Protein AF-A0A2H0YM28-F1 (afdb_monomer_lite)

Sequence (80 aa):
MKRKVGTLLEEDVLRKAKRRAVDEGRPLSDLIQDALESYLSTRAVDPAKSDAAYQLYCERPIKLTSAKLKAVMEEDAWDL

Foldseek 3Di:
DDDDDDDDDDPVVVVVLVVVCVVVVHDSVVSVVVVVCVVVVPDPCPVVNVVVVCCVPCVPPHPADPVRVVVVVPDDPPPD

Secondary structure (DSSP, 8-state):
----------HHHHHHHHHHHHHTTS-HHHHHHHHHHHHHH-----HHHHHHHHHHHHTTTS---HHHHHHHHHS-TT--

Radius of gyration: 18.6 Å; chains: 1; bounding box: 33×30×48 Å

pLDDT: mean 82.98, std 13.09, range [52.78, 97.75]

Structure (mmCIF, N/CA/C/O backbone):
data_AF-A0A2H0YM28-F1
#
_entry.id   AF-A0A2H0YM28-F1
#
loop_
_atom_site.group_PDB
_atom_site.id
_atom_site.type_symbol
_atom_site.label_atom_id
_atom_site.label_alt_id
_atom_site.label_comp_id
_atom_site.label_asym_id
_atom_site.label_entity_id
_atom_site.label_seq_id
_atom_site.pdbx_PDB_ins_code
_atom_site.Cartn_x
_atom_site.Cartn_y
_atom_site.Cartn_z
_atom_site.occupancy
_atom_site.B_iso_or_equiv
_atom_site.auth_seq_id
_atom_site.auth_comp_id
_atom_site.auth_asym_id
_atom_site.auth_atom_id
_atom_site.pdbx_PDB_model_num
ATOM 1 N N . MET A 1 1 ? 9.744 -5.996 15.478 1.00 84.69 1 MET A N 1
ATOM 2 C CA . MET A 1 1 ? 9.024 -5.137 16.451 1.00 84.69 1 MET A CA 1
ATOM 3 C C . MET A 1 1 ? 8.476 -3.916 15.724 1.00 84.69 1 MET A C 1
ATOM 5 O O . MET A 1 1 ? 9.221 -3.345 14.937 1.00 84.69 1 MET A O 1
ATOM 9 N N . LYS A 1 2 ? 7.208 -3.532 15.944 1.00 87.31 2 LYS A N 1
ATOM 10 C CA . LYS A 1 2 ? 6.575 -2.380 15.266 1.00 87.31 2 LYS A CA 1
ATOM 11 C C . LYS A 1 2 ? 6.931 -1.066 15.986 1.00 87.31 2 LYS A C 1
ATOM 13 O O . LYS A 1 2 ? 6.967 -1.037 17.214 1.00 87.31 2 LYS A O 1
ATOM 18 N N . ARG A 1 3 ? 7.188 0.015 15.237 1.00 93.00 3 ARG A N 1
ATOM 19 C CA . ARG A 1 3 ? 7.380 1.379 15.770 1.00 93.00 3 ARG A CA 1
ATOM 20 C C . ARG A 1 3 ? 6.243 2.277 15.291 1.00 93.00 3 ARG A C 1
ATOM 22 O O . ARG A 1 3 ? 5.872 2.217 14.124 1.00 93.00 3 ARG A O 1
ATOM 29 N N . LYS A 1 4 ? 5.691 3.104 16.182 1.00 91.81 4 LYS A N 1
ATOM 30 C CA . LYS A 1 4 ? 4.652 4.077 15.820 1.00 91.81 4 LYS A CA 1
ATOM 31 C C . LYS A 1 4 ? 5.299 5.263 15.107 1.00 91.81 4 LYS A C 1
ATOM 33 O O . LYS A 1 4 ? 6.234 5.854 15.639 1.00 91.81 4 LYS A O 1
ATOM 38 N N . VAL A 1 5 ? 4.777 5.611 13.937 1.00 90.44 5 VAL A N 1
ATOM 39 C CA . VAL A 1 5 ? 5.210 6.764 13.141 1.00 90.44 5 VAL A CA 1
ATOM 40 C C . VAL A 1 5 ? 3.996 7.666 12.930 1.00 90.44 5 VAL A C 1
ATOM 42 O O . VAL A 1 5 ? 2.925 7.179 12.573 1.00 90.44 5 VAL A O 1
ATOM 45 N N . GLY A 1 6 ? 4.138 8.962 13.209 1.00 92.75 6 GLY A N 1
ATOM 46 C CA . GLY A 1 6 ? 3.151 9.971 12.824 1.00 92.75 6 GLY A CA 1
ATOM 47 C C . GLY A 1 6 ? 3.456 10.460 11.413 1.00 92.75 6 GLY A C 1
ATOM 48 O O . GLY A 1 6 ? 4.612 10.738 11.110 1.00 92.75 6 GLY A O 1
ATOM 49 N N . THR A 1 7 ? 2.444 10.545 10.554 1.00 92.62 7 THR A N 1
ATOM 50 C CA . THR A 1 7 ? 2.584 11.049 9.183 1.00 92.62 7 THR A CA 1
ATOM 51 C C . THR A 1 7 ? 1.340 11.830 8.777 1.00 92.62 7 THR A C 1
ATOM 53 O O . THR A 1 7 ? 0.294 11.712 9.421 1.00 92.62 7 THR A O 1
ATOM 56 N N . LEU A 1 8 ? 1.459 12.612 7.710 1.00 95.31 8 LEU A N 1
ATOM 57 C CA . LEU A 1 8 ? 0.346 13.284 7.054 1.00 95.31 8 LEU A CA 1
ATOM 58 C C . LEU A 1 8 ? -0.018 12.512 5.785 1.00 95.31 8 LEU A C 1
ATOM 60 O O . LEU A 1 8 ? 0.856 12.080 5.035 1.00 95.31 8 LEU A O 1
ATOM 64 N N . LEU A 1 9 ? -1.314 12.319 5.576 1.00 94.19 9 LEU A N 1
ATOM 65 C CA . LEU A 1 9 ? -1.891 11.670 4.406 1.00 94.19 9 LEU A CA 1
ATOM 66 C C . LEU A 1 9 ? -3.119 12.470 3.998 1.00 94.19 9 LEU A C 1
ATOM 68 O O . LEU A 1 9 ? -3.876 12.909 4.864 1.00 94.19 9 LEU A O 1
ATOM 72 N N . GLU A 1 10 ? -3.328 12.600 2.694 1.00 97.75 10 GLU A N 1
ATOM 73 C CA . GLU A 1 10 ? -4.558 13.174 2.160 1.00 97.75 10 GLU A CA 1
ATOM 74 C C . GLU A 1 10 ? -5.780 12.397 2.662 1.00 97.75 10 GLU A C 1
ATOM 76 O O . GLU A 1 10 ? -5.778 11.158 2.714 1.00 97.75 10 GLU A O 1
ATOM 81 N N . GLU A 1 11 ? -6.841 13.121 3.017 1.00 96.75 11 GLU A N 1
ATOM 82 C CA . GLU A 1 11 ? -8.040 12.535 3.623 1.00 96.75 11 GLU A CA 1
ATOM 83 C C . GLU A 1 11 ? -8.677 11.479 2.711 1.00 96.75 11 GLU A C 1
ATOM 85 O O . GLU A 1 11 ? -9.035 10.384 3.158 1.00 96.75 11 GLU A O 1
ATOM 90 N N . ASP A 1 12 ? -8.741 11.760 1.410 1.00 97.00 12 ASP A N 1
ATOM 91 C CA . ASP A 1 12 ? -9.285 10.830 0.424 1.00 97.00 12 ASP A CA 1
ATOM 92 C C . ASP A 1 12 ? -8.468 9.542 0.301 1.00 97.00 12 ASP A C 1
ATOM 94 O O . ASP A 1 12 ? -9.034 8.459 0.118 1.00 97.00 12 ASP A O 1
ATOM 98 N N . VAL A 1 13 ? -7.144 9.630 0.442 1.00 95.31 13 VAL A N 1
ATOM 99 C CA . VAL A 1 13 ? -6.262 8.456 0.431 1.00 95.31 13 VAL A CA 1
ATOM 100 C C . VAL A 1 13 ? -6.515 7.615 1.677 1.00 95.31 13 VAL A C 1
ATOM 102 O O . VAL A 1 13 ? -6.709 6.401 1.576 1.00 95.31 13 VAL A O 1
ATOM 105 N N . LEU A 1 14 ? -6.609 8.254 2.847 1.00 96.25 14 LEU A N 1
ATOM 106 C CA . LEU A 1 14 ? -6.912 7.565 4.099 1.00 96.25 14 LEU A CA 1
ATOM 107 C C . LEU A 1 14 ? -8.285 6.876 4.054 1.00 96.25 14 LEU A C 1
ATOM 109 O O . LEU A 1 14 ? -8.425 5.741 4.519 1.00 96.25 14 LEU A O 1
ATOM 113 N N . ARG A 1 15 ? -9.296 7.531 3.474 1.00 96.81 15 ARG A N 1
ATOM 114 C CA . ARG A 1 15 ? -10.644 6.973 3.301 1.00 96.81 15 ARG A CA 1
ATOM 115 C C . ARG A 1 15 ? -10.632 5.727 2.416 1.00 96.81 15 ARG A C 1
ATOM 117 O O . ARG A 1 15 ? -11.218 4.712 2.797 1.00 96.81 15 ARG A O 1
ATOM 124 N N . LYS A 1 16 ? -9.936 5.775 1.275 1.00 97.00 16 LYS A N 1
ATOM 125 C CA . LYS A 1 16 ? -9.775 4.622 0.372 1.00 97.00 16 LYS A CA 1
ATOM 126 C C . LYS A 1 16 ? -9.052 3.462 1.062 1.00 97.00 16 LYS A C 1
ATOM 128 O O . LYS A 1 16 ? -9.528 2.331 0.995 1.00 97.00 16 LYS A O 1
ATOM 133 N N . ALA A 1 17 ? -7.968 3.746 1.785 1.00 95.88 17 ALA A N 1
ATOM 134 C CA . ALA A 1 17 ? -7.202 2.729 2.503 1.00 95.88 17 ALA A CA 1
ATOM 135 C C . ALA A 1 17 ? -8.027 2.050 3.610 1.00 95.88 17 ALA A C 1
ATOM 137 O O . ALA A 1 17 ? -8.000 0.828 3.740 1.00 95.88 17 ALA A O 1
ATOM 138 N N . LYS A 1 18 ? -8.817 2.819 4.374 1.00 9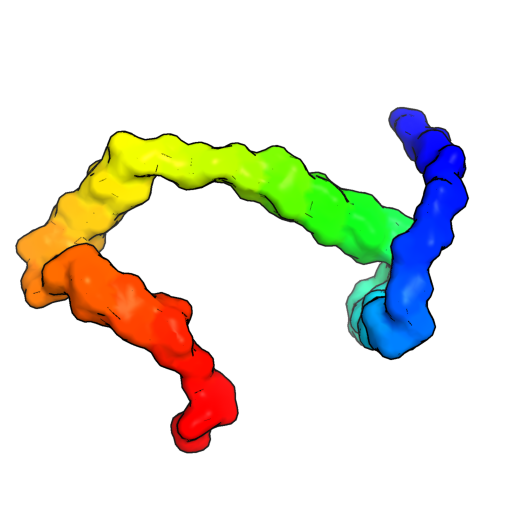5.62 18 LYS A N 1
ATOM 139 C CA . LYS A 1 18 ? -9.728 2.274 5.396 1.00 95.62 18 LYS A CA 1
ATOM 140 C C . LYS A 1 18 ? -10.783 1.356 4.796 1.00 95.62 18 LYS A C 1
ATOM 142 O O . LYS A 1 18 ? -10.996 0.272 5.325 1.00 95.62 18 LYS A O 1
ATOM 147 N N . ARG A 1 19 ? -11.426 1.780 3.702 1.00 97.44 19 ARG A N 1
ATOM 148 C CA . ARG A 1 19 ? -12.421 0.953 3.010 1.00 97.44 19 ARG A CA 1
ATOM 149 C C . ARG A 1 19 ? -11.800 -0.366 2.564 1.00 97.44 19 ARG A C 1
ATOM 151 O O . ARG A 1 19 ? -12.334 -1.417 2.887 1.00 97.44 19 ARG A O 1
ATOM 158 N N . ARG A 1 20 ? -10.618 -0.304 1.944 1.00 96.56 20 ARG A N 1
ATOM 159 C CA . ARG A 1 20 ? -9.906 -1.503 1.508 1.00 96.56 20 ARG A CA 1
ATOM 160 C C . ARG A 1 20 ? -9.547 -2.439 2.661 1.00 96.56 20 ARG A C 1
ATOM 162 O O . ARG A 1 20 ? -9.734 -3.640 2.541 1.00 96.56 20 ARG A O 1
ATOM 169 N N . ALA A 1 21 ? -9.082 -1.895 3.783 1.00 96.75 21 ALA A N 1
ATOM 170 C CA . ALA A 1 21 ? -8.767 -2.687 4.968 1.00 96.75 21 ALA A CA 1
ATOM 171 C C . ALA A 1 21 ? -10.003 -3.426 5.521 1.00 96.75 21 ALA A C 1
ATOM 173 O O . ALA A 1 21 ? -9.894 -4.579 5.932 1.00 96.75 21 ALA A O 1
ATOM 174 N N . VAL A 1 22 ? -11.180 -2.786 5.488 1.00 97.31 22 VAL A N 1
ATOM 175 C CA . VAL A 1 22 ? -12.458 -3.413 5.868 1.00 97.31 22 VAL A CA 1
ATOM 176 C C . VAL A 1 22 ? -12.851 -4.509 4.880 1.00 97.31 22 VAL A C 1
ATOM 178 O O . VAL A 1 22 ? -13.179 -5.608 5.320 1.00 97.31 22 VAL A O 1
ATOM 181 N N . ASP A 1 23 ? -12.773 -4.235 3.576 1.00 97.00 23 ASP A N 1
ATOM 182 C CA . ASP A 1 23 ? -13.106 -5.205 2.523 1.00 97.00 23 ASP A CA 1
ATOM 183 C C . ASP A 1 23 ? -12.213 -6.463 2.608 1.00 97.00 23 ASP A C 1
ATOM 185 O O . ASP A 1 23 ? -12.673 -7.576 2.368 1.00 97.00 23 ASP A O 1
ATOM 189 N N . GLU A 1 24 ? -10.948 -6.297 3.008 1.00 95.88 24 GLU A N 1
ATOM 190 C CA . GLU A 1 24 ? -9.975 -7.382 3.212 1.00 95.88 24 GLU A CA 1
ATOM 191 C C . GLU A 1 24 ? -10.015 -7.997 4.625 1.00 95.88 24 GLU A C 1
ATOM 193 O O . GLU A 1 24 ? -9.255 -8.920 4.920 1.00 95.88 24 GLU A O 1
ATOM 198 N N . GLY A 1 25 ? -10.872 -7.494 5.521 1.00 97.00 25 GLY A N 1
ATOM 199 C CA . GLY A 1 25 ? -11.015 -8.010 6.884 1.00 97.00 25 GLY A CA 1
ATOM 200 C C . GLY A 1 25 ? -9.750 -7.886 7.742 1.00 97.00 25 GLY A C 1
ATOM 201 O O . GLY A 1 25 ? -9.525 -8.719 8.622 1.00 97.00 25 GLY A O 1
ATOM 202 N N . ARG A 1 26 ? -8.909 -6.870 7.500 1.00 97.31 26 ARG A N 1
ATOM 203 C CA . ARG A 1 26 ? -7.604 -6.713 8.164 1.00 97.31 26 ARG A CA 1
ATOM 204 C C . ARG A 1 26 ? -7.366 -5.308 8.733 1.00 97.31 26 ARG A C 1
ATOM 206 O O . ARG A 1 26 ? -7.995 -4.342 8.304 1.00 97.31 26 ARG A O 1
ATOM 213 N N . PRO A 1 27 ? -6.438 -5.141 9.694 1.00 97.06 27 PRO A N 1
ATOM 214 C CA . PRO A 1 27 ? -6.107 -3.826 10.238 1.00 97.06 27 PRO A CA 1
A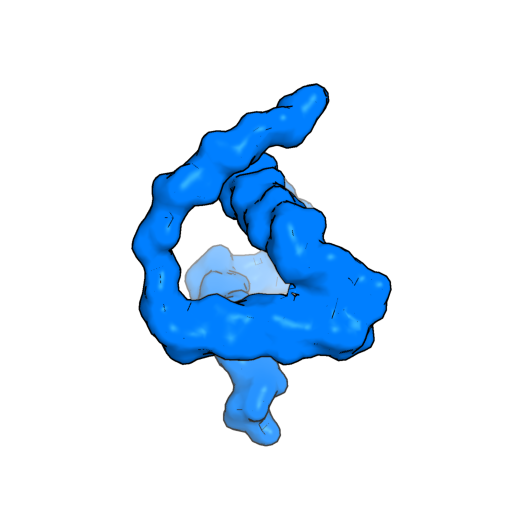TOM 215 C C . PRO A 1 27 ? -5.479 -2.890 9.195 1.00 97.06 27 PRO A C 1
ATOM 217 O O . PRO A 1 27 ? -4.582 -3.284 8.450 1.00 97.06 27 PRO A O 1
ATOM 220 N N . LEU A 1 28 ? -5.855 -1.605 9.227 1.00 95.12 28 LEU A N 1
ATOM 221 C CA . LEU A 1 28 ? -5.261 -0.563 8.372 1.00 95.12 28 LEU A CA 1
ATOM 222 C C . LEU A 1 28 ? -3.731 -0.489 8.507 1.00 95.12 28 LEU A C 1
ATOM 224 O O . LEU A 1 28 ? -3.039 -0.237 7.526 1.00 95.12 28 LEU A O 1
ATOM 228 N N . SER A 1 29 ? -3.194 -0.716 9.710 1.00 94.69 29 SER A N 1
ATOM 229 C CA . SER A 1 29 ? -1.746 -0.714 9.942 1.00 94.69 29 SER A CA 1
ATOM 230 C C . SER A 1 29 ? -1.018 -1.774 9.128 1.00 94.69 29 SER A C 1
ATOM 232 O O . SER A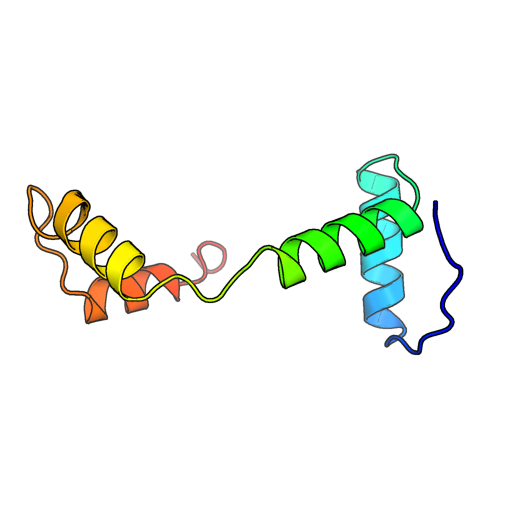 1 29 ? 0.111 -1.538 8.716 1.00 94.69 29 SER A O 1
ATOM 234 N N . ASP A 1 30 ? -1.650 -2.928 8.919 1.00 96.00 30 ASP A N 1
ATOM 235 C CA . ASP A 1 30 ? -1.035 -4.025 8.182 1.00 96.00 30 ASP A CA 1
ATOM 236 C C . ASP A 1 30 ? -1.125 -3.759 6.676 1.00 96.00 30 ASP A C 1
ATOM 238 O O . ASP A 1 30 ? -0.150 -3.969 5.972 1.00 96.00 30 ASP A O 1
ATOM 242 N N . LEU A 1 31 ? -2.227 -3.169 6.197 1.00 96.19 31 LEU A N 1
ATOM 243 C CA . LEU A 1 31 ? -2.325 -2.692 4.813 1.00 96.19 31 LEU A CA 1
ATOM 244 C C . LEU A 1 31 ? -1.253 -1.637 4.494 1.00 96.19 31 LEU A C 1
ATOM 246 O O . LEU A 1 31 ? -0.599 -1.710 3.457 1.00 96.19 31 LEU A O 1
ATOM 250 N N . ILE A 1 32 ? -1.052 -0.657 5.382 1.00 94.62 32 ILE A N 1
ATOM 251 C CA . ILE A 1 32 ? -0.022 0.379 5.201 1.00 94.62 32 ILE A CA 1
ATOM 252 C C . ILE A 1 32 ? 1.382 -0.238 5.237 1.00 94.62 32 ILE A C 1
ATOM 254 O O . ILE A 1 32 ? 2.234 0.151 4.440 1.00 94.62 32 ILE A O 1
ATOM 258 N N . GLN A 1 33 ? 1.622 -1.190 6.143 1.00 94.38 33 GLN A N 1
ATOM 259 C CA . GLN A 1 33 ? 2.896 -1.902 6.229 1.00 94.38 33 GLN A CA 1
ATOM 260 C C . GLN A 1 33 ? 3.191 -2.650 4.926 1.00 94.38 33 GLN A C 1
ATOM 262 O O . GLN A 1 33 ? 4.255 -2.440 4.352 1.00 94.38 33 GLN A O 1
ATOM 267 N N . ASP A 1 34 ? 2.246 -3.446 4.429 1.00 94.19 34 ASP A N 1
ATOM 268 C CA . ASP A 1 34 ? 2.414 -4.221 3.198 1.00 94.19 34 ASP A CA 1
ATOM 269 C C . ASP A 1 34 ? 2.635 -3.313 1.984 1.00 94.19 34 ASP A C 1
ATOM 271 O O . ASP A 1 34 ? 3.483 -3.597 1.143 1.00 94.19 34 ASP A O 1
ATOM 275 N N . ALA A 1 35 ? 1.921 -2.185 1.900 1.00 93.31 35 ALA A N 1
ATOM 276 C CA . ALA A 1 35 ? 2.120 -1.211 0.830 1.00 93.31 35 ALA A CA 1
ATOM 277 C C . ALA A 1 35 ? 3.533 -0.601 0.866 1.00 93.31 35 ALA A C 1
ATOM 279 O O . ALA A 1 35 ? 4.179 -0.472 -0.175 1.00 93.31 35 ALA A O 1
ATOM 280 N N . LEU A 1 36 ? 4.034 -0.260 2.059 1.00 92.75 36 LEU A N 1
ATOM 281 C CA . LEU A 1 36 ? 5.399 0.241 2.242 1.00 92.75 36 LEU A CA 1
ATOM 282 C C . LEU A 1 36 ? 6.442 -0.834 1.923 1.00 92.75 36 LEU A C 1
ATOM 284 O O . LEU A 1 36 ? 7.422 -0.545 1.243 1.00 92.75 36 LEU A O 1
ATOM 288 N N . GLU A 1 37 ? 6.235 -2.070 2.370 1.00 93.12 37 GLU A N 1
ATOM 289 C CA . GLU A 1 37 ? 7.112 -3.196 2.051 1.00 93.12 37 GLU A CA 1
ATOM 290 C C . GLU A 1 37 ? 7.121 -3.484 0.553 1.00 93.12 37 GLU A C 1
ATOM 292 O O . GLU A 1 37 ? 8.192 -3.647 -0.021 1.00 93.12 37 GLU A O 1
ATOM 297 N N . SER A 1 38 ? 5.966 -3.472 -0.111 1.00 91.25 38 SER A N 1
ATOM 298 C CA . SER A 1 38 ? 5.869 -3.627 -1.562 1.00 91.25 38 SER A CA 1
ATOM 299 C C . SER A 1 38 ? 6.619 -2.507 -2.279 1.00 91.25 38 SER A C 1
ATOM 301 O O . SER A 1 38 ? 7.433 -2.780 -3.156 1.00 91.25 38 SER A O 1
ATOM 303 N N . TYR A 1 39 ? 6.413 -1.251 -1.882 1.00 87.75 39 TYR A N 1
ATOM 304 C CA . TYR A 1 39 ? 7.108 -0.111 -2.476 1.00 87.75 39 TYR A CA 1
ATOM 305 C C . TYR A 1 39 ? 8.633 -0.212 -2.311 1.00 87.75 39 TYR A C 1
ATOM 307 O O . TYR A 1 39 ? 9.377 -0.029 -3.270 1.00 87.75 39 TYR A O 1
ATOM 315 N N . LEU A 1 40 ? 9.110 -0.569 -1.114 1.00 86.50 40 LEU A N 1
ATOM 316 C CA . LEU A 1 40 ? 10.541 -0.674 -0.807 1.00 86.50 40 LEU A CA 1
ATOM 317 C C . LEU A 1 40 ? 11.195 -1.947 -1.370 1.00 86.50 40 LEU A C 1
ATOM 319 O O . LEU A 1 40 ? 12.381 -1.938 -1.699 1.00 86.50 40 LEU A O 1
ATOM 323 N N . SER A 1 41 ? 10.441 -3.042 -1.472 1.00 82.06 41 SER A N 1
ATOM 324 C CA . SER A 1 41 ? 10.884 -4.309 -2.073 1.00 82.06 41 SER A CA 1
ATOM 325 C C . SER A 1 41 ? 10.907 -4.259 -3.595 1.00 82.06 41 SER A C 1
ATOM 327 O O . SER A 1 41 ? 11.617 -5.058 -4.211 1.00 82.06 41 SER A O 1
ATOM 329 N N . THR A 1 42 ? 10.226 -3.275 -4.193 1.00 67.31 42 THR A N 1
ATOM 330 C CA . THR A 1 42 ? 10.392 -2.892 -5.597 1.00 67.31 42 THR A CA 1
ATOM 331 C C . THR A 1 42 ? 11.751 -2.200 -5.751 1.00 67.31 42 THR A C 1
ATOM 333 O O . THR A 1 42 ? 11.875 -1.019 -6.061 1.00 67.31 42 THR A O 1
ATOM 336 N N . ARG A 1 43 ? 12.819 -2.957 -5.481 1.00 57.22 43 ARG A N 1
ATOM 337 C CA . ARG A 1 43 ? 14.183 -2.647 -5.886 1.00 57.22 43 ARG A CA 1
ATOM 338 C C . ARG A 1 43 ? 14.109 -2.352 -7.377 1.00 57.22 43 ARG A C 1
ATOM 340 O O . ARG A 1 43 ? 13.526 -3.161 -8.098 1.00 57.22 43 ARG A O 1
ATOM 347 N N . ALA A 1 44 ? 14.665 -1.208 -7.794 1.00 56.47 44 ALA A N 1
ATOM 348 C CA . ALA A 1 44 ? 14.803 -0.823 -9.196 1.00 56.47 44 ALA A CA 1
ATOM 349 C C . ALA A 1 44 ? 15.053 -2.086 -10.013 1.00 56.47 44 ALA A C 1
ATOM 351 O O . ALA A 1 44 ? 16.028 -2.790 -9.725 1.00 56.47 44 ALA A O 1
ATOM 352 N N . VAL A 1 45 ? 14.107 -2.433 -10.897 1.00 58.78 45 VAL A N 1
ATOM 353 C CA . VAL A 1 45 ? 14.229 -3.643 -11.702 1.00 58.78 45 VAL A CA 1
ATOM 354 C C . VAL A 1 45 ? 15.592 -3.539 -12.348 1.00 58.78 45 VAL A C 1
ATOM 356 O O . VAL A 1 45 ? 15.851 -2.562 -13.048 1.00 58.78 45 VAL A O 1
ATOM 359 N N . ASP A 1 46 ? 16.489 -4.458 -11.985 1.00 61.78 46 ASP A N 1
ATOM 360 C CA . ASP A 1 46 ? 17.833 -4.474 -12.534 1.00 61.78 46 ASP A CA 1
ATOM 361 C C . ASP A 1 46 ? 17.646 -4.443 -14.051 1.00 61.78 46 ASP A C 1
ATOM 363 O O . ASP A 1 46 ? 17.016 -5.371 -14.570 1.00 61.78 46 ASP A O 1
ATOM 367 N N . PRO A 1 47 ? 18.077 -3.377 -14.750 1.00 63.56 47 PRO A N 1
ATOM 368 C CA . PRO A 1 47 ? 17.811 -3.242 -16.175 1.00 63.56 47 PRO A CA 1
ATOM 369 C C . PRO A 1 47 ? 18.252 -4.495 -16.936 1.00 63.56 47 PRO A C 1
ATOM 371 O O . PRO A 1 47 ? 17.547 -4.951 -17.828 1.00 63.56 47 PRO A O 1
ATOM 374 N N . ALA A 1 48 ? 19.320 -5.156 -16.470 1.00 67.75 48 ALA A N 1
ATOM 375 C CA . ALA A 1 48 ? 19.794 -6.415 -17.029 1.00 67.75 48 ALA A CA 1
ATOM 376 C C . ALA A 1 48 ? 18.797 -7.581 -16.868 1.00 67.75 48 ALA A C 1
ATOM 378 O O . ALA A 1 48 ? 18.698 -8.437 -17.746 1.00 67.75 48 ALA A O 1
ATOM 379 N N . LYS A 1 49 ? 18.035 -7.632 -15.768 1.00 69.25 49 LYS A N 1
ATOM 380 C CA . LYS A 1 49 ? 16.978 -8.637 -15.562 1.00 69.25 49 LYS A CA 1
ATOM 381 C C . LYS A 1 49 ? 15.724 -8.326 -16.375 1.00 69.25 49 LYS A C 1
ATOM 383 O O . LYS A 1 49 ? 15.108 -9.264 -16.878 1.00 69.25 49 LYS A O 1
ATOM 388 N N . SER A 1 50 ? 15.367 -7.049 -16.522 1.00 67.56 50 SER A N 1
ATOM 389 C CA . SER A 1 50 ? 14.293 -6.621 -17.432 1.00 67.56 50 SER A CA 1
ATOM 390 C C . SER A 1 50 ? 14.610 -7.000 -18.873 1.00 67.56 50 SER A C 1
ATOM 392 O O . SER A 1 50 ? 13.769 -7.590 -19.547 1.00 67.56 50 SER A O 1
ATOM 394 N N . ASP A 1 51 ? 15.835 -6.720 -19.319 1.00 74.25 51 ASP A N 1
ATOM 395 C CA . ASP A 1 51 ? 16.289 -7.017 -20.676 1.00 74.25 51 ASP A CA 1
ATOM 396 C C . ASP A 1 51 ? 16.330 -8.529 -20.926 1.00 74.25 51 ASP A C 1
ATOM 398 O O . ASP A 1 51 ? 15.848 -8.997 -21.957 1.00 74.25 51 ASP A O 1
ATOM 402 N N . ALA A 1 52 ? 16.809 -9.318 -19.957 1.00 76.94 52 ALA A N 1
ATOM 403 C CA . ALA A 1 52 ? 16.798 -10.778 -20.050 1.00 76.94 52 ALA A CA 1
ATOM 404 C C . ALA A 1 52 ? 15.372 -11.356 -20.131 1.00 76.94 52 ALA A C 1
ATOM 406 O O . ALA A 1 52 ? 15.118 -12.278 -20.908 1.00 76.94 52 ALA A O 1
ATOM 407 N N . ALA A 1 53 ? 14.424 -10.814 -19.359 1.00 75.25 53 ALA A N 1
ATOM 408 C CA . ALA A 1 53 ? 13.021 -11.216 -19.439 1.00 75.25 53 ALA A CA 1
ATOM 409 C C . ALA A 1 53 ? 12.394 -10.810 -20.784 1.00 75.25 53 ALA A C 1
ATOM 411 O O . ALA A 1 53 ? 11.698 -11.611 -21.408 1.00 75.25 53 ALA A O 1
ATOM 412 N N . TYR A 1 54 ? 12.683 -9.603 -21.272 1.00 77.19 54 TYR A N 1
ATOM 413 C CA . TYR A 1 54 ? 12.243 -9.146 -22.588 1.00 77.19 54 TYR A CA 1
ATOM 414 C C . TYR A 1 54 ? 12.764 -10.062 -23.708 1.00 77.19 54 TYR A C 1
ATOM 416 O O . TYR A 1 54 ? 11.976 -10.508 -24.541 1.00 77.19 54 TYR A O 1
ATOM 424 N N . GLN A 1 55 ? 14.050 -10.425 -23.692 1.00 78.19 55 GLN A N 1
ATOM 425 C CA . GLN A 1 55 ? 14.627 -11.362 -24.664 1.00 78.19 55 GLN A CA 1
ATOM 426 C C . GLN A 1 55 ? 13.954 -12.740 -24.603 1.00 78.19 55 GLN A C 1
ATOM 428 O O . GLN A 1 55 ? 13.613 -13.315 -25.637 1.00 78.19 55 GLN A O 1
ATOM 433 N N . LEU A 1 56 ? 13.705 -13.259 -23.398 1.00 78.81 56 LEU A N 1
ATOM 434 C CA . LEU A 1 56 ? 13.098 -14.578 -23.213 1.00 78.81 56 LEU A CA 1
ATOM 435 C C . LEU A 1 56 ? 11.650 -14.649 -23.723 1.00 78.81 56 LEU A C 1
ATOM 437 O O . LEU A 1 56 ? 11.271 -15.653 -24.322 1.00 78.81 56 LEU A O 1
ATOM 441 N N . TYR A 1 57 ? 10.843 -13.613 -23.478 1.00 74.38 57 TYR A N 1
ATOM 442 C CA . TYR A 1 57 ? 9.397 -13.655 -23.732 1.00 74.38 57 TYR A CA 1
ATOM 443 C C . TYR A 1 57 ? 8.959 -12.936 -25.017 1.00 74.38 57 TYR A C 1
ATOM 445 O O . TYR A 1 57 ? 7.962 -13.329 -25.624 1.00 74.38 57 TYR A O 1
ATOM 453 N N . CYS A 1 58 ? 9.675 -11.888 -25.437 1.00 74.62 58 CYS A N 1
ATOM 454 C CA . CYS A 1 58 ? 9.238 -10.969 -26.498 1.00 74.62 58 CYS A CA 1
ATOM 455 C C . CYS A 1 58 ? 10.0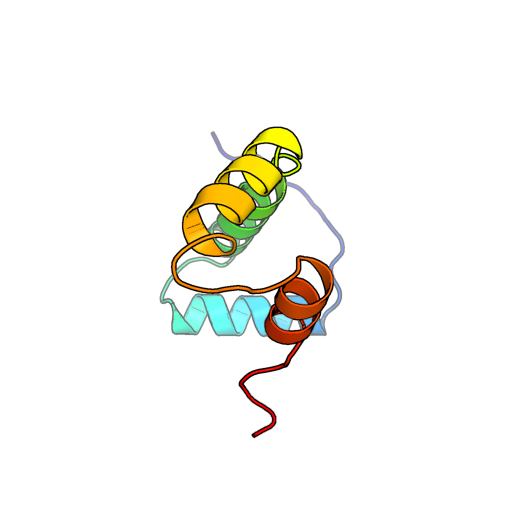76 -11.023 -27.781 1.00 74.62 58 CYS A C 1
ATOM 457 O O . CYS A 1 58 ? 9.707 -10.358 -28.752 1.00 74.62 58 CYS A O 1
ATOM 459 N N . GLU A 1 59 ? 11.174 -11.788 -27.814 1.00 69.75 59 GLU A N 1
ATOM 460 C CA . GLU A 1 59 ? 11.927 -12.019 -29.055 1.00 69.75 59 GLU A CA 1
ATOM 461 C C . GLU A 1 59 ? 11.522 -13.316 -29.769 1.00 69.75 59 GLU A C 1
ATOM 463 O O . GLU A 1 59 ? 11.605 -13.377 -31.003 1.00 69.75 59 GLU A O 1
ATOM 468 N N . ARG A 1 60 ? 11.085 -14.358 -29.037 1.00 69.94 60 ARG A N 1
ATOM 469 C CA . ARG A 1 60 ? 10.599 -15.635 -29.601 1.00 69.94 60 ARG A CA 1
ATOM 470 C C . ARG A 1 60 ? 9.582 -16.307 -28.666 1.00 69.94 60 ARG A C 1
ATOM 472 O O . ARG A 1 60 ? 9.885 -16.452 -27.490 1.00 69.94 60 ARG A O 1
ATOM 479 N N . PRO A 1 61 ? 8.425 -16.804 -29.148 1.00 63.56 61 PRO A N 1
ATOM 480 C CA . PRO A 1 61 ? 7.883 -16.750 -30.513 1.00 63.56 61 PRO A CA 1
ATOM 481 C C . PRO A 1 61 ? 7.172 -15.426 -30.849 1.00 63.56 61 PRO A C 1
ATOM 483 O O . PRO A 1 61 ? 6.874 -15.164 -32.013 1.00 63.56 61 PRO A O 1
ATOM 486 N N . ILE A 1 62 ? 6.898 -14.598 -29.843 1.00 71.81 62 ILE A N 1
ATOM 487 C CA . ILE A 1 62 ? 6.309 -13.269 -29.999 1.00 71.81 62 ILE A CA 1
ATOM 488 C C . ILE A 1 62 ? 7.419 -12.343 -30.509 1.00 71.81 62 ILE A C 1
ATOM 490 O O . ILE A 1 62 ? 8.527 -12.413 -30.002 1.00 71.81 62 ILE A O 1
ATOM 494 N N . LYS A 1 63 ? 7.155 -11.523 -31.533 1.00 74.69 63 LYS A N 1
ATOM 495 C CA . LYS A 1 63 ? 8.086 -10.489 -32.028 1.00 74.69 63 LYS A CA 1
ATOM 496 C C . LYS A 1 63 ? 7.575 -9.116 -31.605 1.00 74.69 63 LYS A C 1
ATOM 498 O O . LYS A 1 63 ? 7.045 -8.366 -32.430 1.00 74.69 63 LYS A O 1
ATOM 503 N N . LEU A 1 64 ? 7.668 -8.812 -30.316 1.00 78.75 64 LEU A N 1
ATOM 504 C CA . LEU A 1 64 ? 7.201 -7.541 -29.771 1.00 78.75 64 LEU A CA 1
ATOM 505 C C . LEU A 1 64 ? 8.405 -6.666 -29.455 1.00 78.75 64 LEU A C 1
ATOM 507 O O . LEU A 1 64 ? 9.278 -7.066 -28.698 1.00 78.75 64 LEU A O 1
ATOM 511 N N . THR A 1 65 ? 8.458 -5.471 -30.040 1.00 81.12 65 THR A N 1
ATOM 512 C CA . THR A 1 65 ? 9.511 -4.512 -29.700 1.00 81.12 65 THR A CA 1
ATOM 513 C C . THR A 1 65 ? 9.276 -3.949 -28.299 1.00 81.12 65 THR A C 1
ATOM 515 O O . THR A 1 65 ? 8.130 -3.791 -27.886 1.00 81.12 65 THR A O 1
ATOM 518 N N . SER A 1 66 ? 10.340 -3.570 -27.588 1.00 76.31 66 SER A N 1
ATOM 519 C CA . SER A 1 66 ? 10.248 -2.979 -26.240 1.00 76.31 66 SER A CA 1
ATOM 520 C C . SER A 1 66 ? 9.301 -1.770 -26.195 1.00 76.31 66 SER A C 1
ATOM 522 O O . SER A 1 66 ? 8.467 -1.660 -25.301 1.00 76.31 66 SER A O 1
ATOM 524 N N . ALA A 1 67 ? 9.319 -0.929 -27.236 1.00 80.31 67 ALA A N 1
ATOM 525 C CA . ALA A 1 67 ? 8.389 0.193 -27.368 1.00 80.31 67 ALA A CA 1
ATOM 526 C C . ALA A 1 67 ? 6.912 -0.239 -27.458 1.00 80.31 67 ALA A C 1
ATOM 528 O O . ALA A 1 67 ? 6.050 0.406 -26.870 1.00 80.31 67 ALA A O 1
ATOM 529 N N . LYS A 1 68 ? 6.611 -1.334 -28.169 1.00 79.94 68 LYS A N 1
ATOM 530 C CA . LYS A 1 68 ? 5.245 -1.869 -28.266 1.00 79.94 6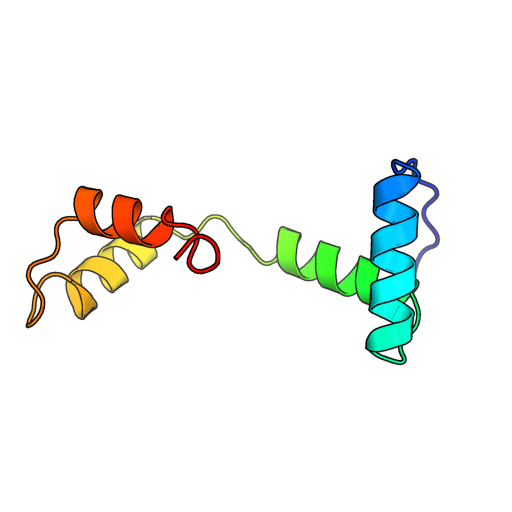8 LYS A CA 1
ATOM 531 C C . LYS A 1 68 ? 4.818 -2.578 -26.984 1.00 79.94 68 LYS A C 1
ATOM 533 O O . LYS A 1 68 ? 3.666 -2.453 -26.597 1.00 79.94 68 LYS A O 1
ATOM 538 N N . LEU A 1 69 ? 5.736 -3.286 -26.322 1.00 81.56 69 LEU A N 1
ATOM 539 C CA . LEU A 1 69 ? 5.481 -3.872 -25.006 1.00 81.56 69 LEU A CA 1
ATOM 540 C C . LEU A 1 69 ? 5.097 -2.787 -24.002 1.00 81.56 69 LEU A C 1
ATOM 542 O O . LEU A 1 69 ? 4.093 -2.925 -23.316 1.00 81.56 69 LEU A O 1
ATOM 546 N N . LYS A 1 70 ? 5.858 -1.691 -23.969 1.00 80.81 70 LYS A N 1
ATOM 547 C CA . LYS A 1 70 ? 5.561 -0.548 -23.111 1.00 80.81 70 LYS A CA 1
ATOM 548 C C . LYS A 1 70 ? 4.172 0.032 -23.393 1.00 80.81 70 LYS A C 1
ATOM 550 O O . LYS A 1 70 ? 3.425 0.233 -22.450 1.00 80.81 70 LYS A O 1
ATOM 555 N N . ALA A 1 71 ? 3.815 0.216 -24.665 1.00 82.88 71 ALA A N 1
ATOM 556 C CA . ALA A 1 71 ? 2.489 0.706 -25.040 1.00 82.88 71 ALA A CA 1
ATOM 557 C C . ALA A 1 71 ? 1.360 -0.205 -24.522 1.00 82.88 71 ALA A C 1
ATOM 559 O O . ALA A 1 71 ? 0.434 0.291 -23.900 1.00 82.88 71 ALA A O 1
ATOM 560 N N . VAL A 1 72 ? 1.484 -1.529 -24.681 1.00 81.75 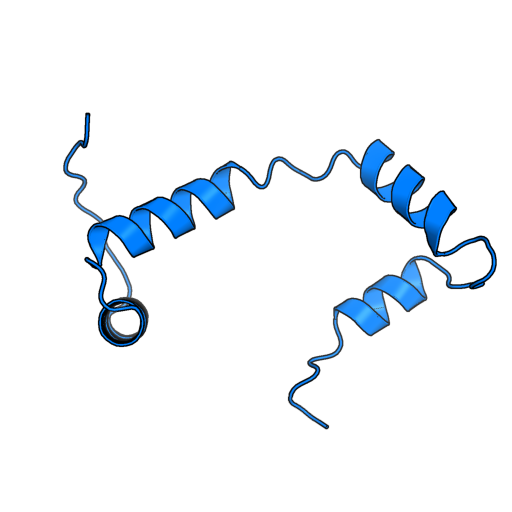72 VAL A N 1
ATOM 561 C CA . VAL A 1 72 ? 0.503 -2.501 -24.155 1.00 81.75 72 VAL A CA 1
ATOM 562 C C . VAL A 1 72 ? 0.442 -2.488 -22.624 1.00 81.75 72 VAL A C 1
ATOM 564 O O . VAL A 1 72 ? -0.622 -2.654 -22.046 1.00 81.75 72 VAL A O 1
ATOM 567 N N . MET A 1 73 ? 1.575 -2.304 -21.941 1.00 78.44 73 MET A N 1
ATOM 568 C CA . MET A 1 73 ? 1.605 -2.218 -20.475 1.00 78.44 73 MET A CA 1
ATOM 569 C C . MET A 1 73 ? 0.998 -0.918 -19.933 1.00 78.44 73 MET A C 1
ATOM 571 O O . MET A 1 73 ? 0.585 -0.882 -18.777 1.00 78.44 73 MET A O 1
ATOM 575 N N . GLU A 1 74 ? 1.007 0.146 -20.735 1.00 81.62 74 GLU A N 1
ATOM 576 C CA . GLU A 1 74 ? 0.441 1.456 -20.402 1.00 81.62 74 GLU A CA 1
ATOM 577 C C . GLU A 1 74 ? -1.041 1.578 -20.802 1.00 81.62 74 GLU A C 1
ATOM 579 O O . GLU A 1 74 ? -1.684 2.556 -20.423 1.00 81.62 74 GLU A O 1
ATOM 584 N N . GLU A 1 75 ? -1.595 0.602 -21.529 1.00 78.38 75 GLU A N 1
ATOM 585 C CA . GLU A 1 75 ? -3.030 0.518 -21.811 1.00 78.38 75 GLU A CA 1
ATOM 586 C C . GLU A 1 75 ? -3.806 0.168 -20.529 1.00 78.38 75 GLU A C 1
ATOM 588 O O . GLU A 1 75 ? -3.536 -0.839 -19.868 1.00 78.38 75 GLU A O 1
ATOM 593 N N . ASP A 1 76 ? -4.790 1.000 -20.171 1.00 61.12 76 ASP A N 1
ATOM 594 C CA . ASP A 1 76 ? -5.697 0.707 -19.062 1.00 61.12 76 ASP A CA 1
ATOM 595 C C . ASP A 1 76 ? -6.723 -0.342 -19.508 1.00 61.12 76 ASP A C 1
ATOM 597 O O . ASP A 1 76 ? -7.633 -0.070 -20.292 1.00 61.12 76 ASP A O 1
ATOM 601 N N . ALA A 1 77 ? -6.572 -1.569 -19.008 1.00 61.75 77 ALA A N 1
ATOM 602 C CA . ALA A 1 77 ? -7.441 -2.698 -19.341 1.00 61.75 77 ALA A CA 1
ATOM 603 C C . ALA A 1 77 ? -8.909 -2.517 -18.895 1.00 61.75 77 ALA A C 1
ATOM 605 O O . ALA A 1 77 ? -9.742 -3.370 -19.206 1.00 61.75 77 ALA A O 1
ATOM 606 N N . TRP A 1 78 ? -9.225 -1.448 -18.156 1.00 60.00 78 TRP A N 1
ATOM 607 C CA . TRP A 1 78 ? -10.572 -1.133 -17.678 1.00 60.00 78 TRP A CA 1
ATOM 608 C C . TRP A 1 78 ? -11.325 -0.092 -18.522 1.00 60.00 78 TRP A C 1
ATOM 610 O O . TRP A 1 78 ? -12.502 0.135 -18.246 1.00 60.00 78 TRP A O 1
ATOM 620 N N . ASP A 1 79 ? -10.698 0.477 -19.557 1.00 56.97 79 ASP A N 1
ATOM 621 C CA . ASP A 1 79 ? -11.294 1.473 -20.469 1.00 56.97 79 ASP A CA 1
ATOM 622 C C . ASP A 1 79 ? -11.732 0.878 -21.837 1.00 56.97 79 ASP A C 1
ATOM 624 O O . ASP A 1 79 ? -11.793 1.590 -22.844 1.00 56.97 79 ASP A O 1
ATOM 628 N N . LEU A 1 80 ? -12.047 -0.428 -21.890 1.00 52.78 80 LEU A N 1
ATOM 629 C CA . LEU A 1 80 ? -12.545 -1.140 -23.088 1.00 52.78 80 LEU A CA 1
ATOM 630 C C . LEU A 1 80 ? -14.077 -1.225 -23.173 1.00 52.78 80 LEU A C 1
ATOM 632 O O . LEU A 1 80 ? -14.717 -1.601 -22.163 1.00 52.78 80 LEU A O 1
#